Protein AF-G0XYI0-F1 (afdb_monomer_lite)

pLDDT: mean 83.24, std 19.59, range [28.86, 97.81]

Organism: Mus musculus (NCBI:txid10090)

Secondary structure (DSSP, 8-state):
--TTTT-------EEEEETTEEEEEESEEEEEHHHHHHHHHHHTTTS-HHHHHHHHHHHHHHT---EEEEEEE--TTTT---SS------------PPPEEEEEEEEEEEEESS---BTTBTT-SSTT--SSSS--EEEEEES--HHHHHHHHHHHH-TTS-------

InterPro domains:
  IPR016064 NAD kinase/diacylglycerol kinase-like domain superfamily [SSF111331] (2-164)
  IPR045363 Ceramide kinase, C-terminal domain [PF19280] (27-162)
  IPR050187 Lipid Phosphate Formation and Regulation [PTHR12358] (2-158)

Structure (mmCIF, N/CA/C/O backbone):
data_AF-G0XYI0-F1
#
_entry.id   AF-G0XYI0-F1
#
loop_
_atom_site.group_PDB
_atom_site.id
_atom_site.type_symbol
_atom_site.label_atom_id
_atom_site.label_alt_id
_atom_site.label_comp_id
_atom_site.label_asym_id
_atom_site.label_entity_id
_atom_site.label_seq_id
_atom_site.pdbx_PDB_ins_code
_atom_site.Cartn_x
_atom_site.Cartn_y
_atom_site.Cartn_z
_atom_site.occupancy
_atom_site.B_iso_or_equiv
_atom_site.auth_seq_id
_atom_site.auth_comp_id
_atom_site.auth_asym_id
_atom_site.auth_atom_id
_atom_site.pdbx_PDB_model_num
ATOM 1 N N . MET A 1 1 ? 20.346 16.034 -6.378 1.00 54.41 1 MET A N 1
ATOM 2 C CA . MET A 1 1 ? 20.001 16.743 -7.628 1.00 54.41 1 MET A CA 1
ATOM 3 C C . MET A 1 1 ? 20.355 15.833 -8.808 1.00 54.41 1 MET A C 1
ATOM 5 O O . MET A 1 1 ? 21.510 15.801 -9.184 1.00 54.41 1 MET A O 1
ATOM 9 N N . HIS A 1 2 ? 19.424 15.012 -9.316 1.00 76.12 2 HIS A N 1
ATOM 10 C CA . HIS A 1 2 ? 19.711 14.030 -10.391 1.00 76.12 2 HIS A CA 1
ATOM 11 C C . HIS A 1 2 ? 19.276 14.492 -11.789 1.00 76.12 2 HIS A C 1
ATOM 13 O O . HIS A 1 2 ? 19.870 14.067 -12.772 1.00 76.12 2 HIS A O 1
ATOM 19 N N . ILE A 1 3 ? 18.280 15.383 -11.866 1.00 81.56 3 ILE A N 1
ATOM 20 C CA . ILE A 1 3 ? 17.689 15.850 -13.131 1.00 81.56 3 ILE A CA 1
ATOM 21 C C . ILE A 1 3 ? 18.680 16.723 -13.910 1.00 81.56 3 ILE A C 1
ATOM 23 O O . ILE A 1 3 ? 18.958 16.441 -15.066 1.00 81.56 3 ILE A O 1
ATOM 27 N N . ILE A 1 4 ? 19.276 17.727 -13.258 1.00 86.44 4 ILE A N 1
ATOM 28 C CA . ILE A 1 4 ? 20.263 18.628 -13.888 1.00 86.44 4 ILE A CA 1
ATOM 29 C C . ILE A 1 4 ? 21.530 17.870 -14.320 1.00 86.44 4 ILE A C 1
ATOM 31 O O . ILE A 1 4 ? 22.171 18.246 -15.290 1.00 86.44 4 ILE A O 1
ATOM 35 N N . LEU A 1 5 ? 21.864 16.772 -13.635 1.00 89.19 5 LEU A N 1
ATOM 36 C CA . LEU A 1 5 ? 23.007 15.926 -13.985 1.00 89.19 5 LEU A CA 1
ATOM 37 C C . LEU A 1 5 ? 22.706 14.944 -15.133 1.00 89.19 5 LEU A C 1
ATOM 39 O O . LEU A 1 5 ? 23.583 14.174 -15.506 1.00 89.19 5 LEU A O 1
ATOM 43 N N . GLY A 1 6 ? 21.474 14.909 -15.660 1.00 90.12 6 GLY A N 1
ATOM 44 C CA . GLY A 1 6 ? 21.093 13.994 -16.741 1.00 90.12 6 GLY A CA 1
ATOM 45 C C . GLY A 1 6 ? 21.144 12.513 -16.354 1.00 90.12 6 GLY A C 1
ATOM 46 O O . GLY A 1 6 ? 21.264 11.649 -17.219 1.00 90.12 6 GLY A O 1
ATOM 47 N N . HIS A 1 7 ? 21.081 12.187 -15.059 1.00 92.25 7 HIS A N 1
ATOM 48 C CA . HIS A 1 7 ? 21.170 10.799 -14.613 1.00 92.25 7 HIS A CA 1
ATOM 49 C C . HIS A 1 7 ? 19.899 10.029 -14.980 1.00 92.25 7 HIS A C 1
ATOM 51 O O . HIS A 1 7 ? 18.814 10.330 -14.479 1.00 92.25 7 HIS A O 1
ATOM 57 N N . ILE A 1 8 ? 20.059 8.974 -15.775 1.00 90.12 8 ILE A N 1
ATOM 58 C CA . ILE A 1 8 ? 18.989 8.037 -16.122 1.00 90.12 8 ILE A CA 1
ATOM 59 C C . ILE A 1 8 ? 19.124 6.792 -15.243 1.00 90.12 8 ILE A C 1
ATOM 61 O O . ILE A 1 8 ? 20.212 6.235 -15.091 1.00 90.12 8 ILE A O 1
ATOM 65 N N . ARG A 1 9 ? 18.015 6.349 -14.646 1.00 88.75 9 ARG A N 1
ATOM 66 C CA . ARG A 1 9 ? 17.938 5.088 -13.898 1.00 88.75 9 ARG A CA 1
ATOM 67 C C . ARG A 1 9 ? 16.730 4.292 -14.364 1.00 88.75 9 ARG A C 1
ATOM 69 O O . ARG A 1 9 ? 15.636 4.842 -14.441 1.00 88.75 9 ARG A O 1
ATOM 76 N N . SER A 1 10 ? 16.940 3.005 -14.628 1.00 90.88 10 SER A N 1
ATOM 77 C CA . SER A 1 10 ? 15.839 2.067 -14.846 1.00 90.88 10 SER A CA 1
ATOM 78 C C . SER A 1 10 ? 15.049 1.879 -13.551 1.00 90.88 10 SER A C 1
ATOM 80 O O . SER A 1 10 ? 15.650 1.806 -12.471 1.00 90.88 10 SER A O 1
ATOM 82 N N . VAL A 1 11 ? 13.722 1.819 -13.671 1.00 92.06 11 VAL A N 1
ATOM 83 C CA . VAL A 1 11 ? 12.801 1.551 -12.565 1.00 92.06 11 VAL A CA 1
ATOM 84 C C . VAL A 1 11 ? 11.694 0.583 -12.992 1.00 92.06 11 VAL A C 1
ATOM 86 O O . VAL A 1 11 ? 11.185 0.668 -14.107 1.00 92.06 11 VAL A O 1
ATOM 89 N N . ASP A 1 12 ? 11.306 -0.307 -12.088 1.00 93.50 12 ASP A N 1
ATOM 90 C CA . ASP A 1 12 ? 10.204 -1.244 -12.233 1.00 93.50 12 ASP A CA 1
ATOM 91 C C . ASP A 1 12 ? 8.875 -0.516 -12.005 1.00 93.50 12 ASP A C 1
ATOM 93 O O . ASP A 1 12 ? 8.754 0.363 -11.146 1.00 93.50 12 ASP A O 1
ATOM 97 N N . VAL A 1 13 ? 7.853 -0.911 -12.762 1.00 94.19 13 VAL A N 1
ATOM 98 C CA . VAL A 1 13 ? 6.493 -0.373 -12.666 1.00 94.19 13 VAL A CA 1
ATOM 99 C C . VAL A 1 13 ? 5.514 -1.531 -12.511 1.00 94.19 13 VAL A C 1
ATOM 101 O O . VAL A 1 13 ? 5.580 -2.526 -13.230 1.00 94.19 13 VAL A O 1
ATOM 104 N N . CYS A 1 14 ? 4.578 -1.400 -11.577 1.00 92.88 14 CYS A N 1
ATOM 105 C CA . CYS A 1 14 ? 3.474 -2.330 -11.411 1.00 92.88 14 CYS A CA 1
ATOM 106 C C . CYS A 1 14 ? 2.352 -2.008 -12.396 1.00 92.88 14 CYS A C 1
ATOM 108 O O . CYS A 1 14 ? 1.983 -0.849 -12.597 1.00 92.88 14 CYS A O 1
ATOM 110 N N . THR A 1 15 ? 1.744 -3.064 -12.927 1.00 95.62 15 THR A N 1
ATOM 111 C CA . THR A 1 15 ? 0.467 -2.982 -13.632 1.00 95.62 15 THR A CA 1
ATOM 112 C C . THR A 1 15 ? -0.646 -3.363 -12.666 1.00 95.62 15 THR A C 1
ATOM 114 O O . THR A 1 15 ? -0.618 -4.450 -12.089 1.00 95.62 15 THR A O 1
ATOM 117 N N . PHE A 1 16 ? -1.634 -2.490 -12.492 1.00 95.12 16 PHE A N 1
ATOM 118 C CA . PHE A 1 16 ? -2.814 -2.772 -11.681 1.00 95.12 16 PHE A CA 1
ATOM 119 C C . PHE A 1 16 ? -3.994 -3.065 -12.594 1.00 95.12 16 PHE A C 1
ATOM 121 O O . PHE A 1 16 ? -4.349 -2.255 -13.449 1.00 95.12 16 PHE A O 1
ATOM 128 N N . SER A 1 17 ? -4.610 -4.228 -12.410 1.00 96.00 17 SER A N 1
ATOM 129 C CA . SER A 1 17 ? -5.763 -4.664 -13.191 1.00 96.00 17 SER A CA 1
ATOM 130 C C . SER A 1 17 ? -6.834 -5.265 -12.287 1.00 96.00 17 SER A C 1
ATOM 132 O O . SER A 1 17 ? -6.547 -5.740 -11.188 1.00 96.00 17 SER A O 1
ATOM 134 N N . SER A 1 18 ? -8.081 -5.218 -12.746 1.00 95.88 18 SER A N 1
ATOM 135 C CA . SER A 1 18 ? -9.220 -5.846 -12.081 1.00 95.88 18 SER A CA 1
ATOM 136 C C . SER A 1 18 ? -10.063 -6.579 -13.114 1.00 95.88 18 SER A C 1
ATOM 138 O O . SER A 1 18 ? -10.414 -6.002 -14.143 1.00 95.88 18 SER A O 1
ATOM 140 N N . ALA A 1 19 ? -10.354 -7.858 -12.860 1.00 95.00 19 ALA A N 1
ATOM 141 C CA . ALA A 1 19 ? -11.110 -8.731 -13.764 1.00 95.00 19 ALA A CA 1
ATOM 142 C C . ALA A 1 19 ? -10.622 -8.665 -15.232 1.00 95.00 19 ALA A C 1
ATOM 144 O O . ALA A 1 19 ? -11.415 -8.539 -16.162 1.00 95.00 19 ALA A O 1
ATOM 145 N N . GLY A 1 20 ? -9.299 -8.677 -15.431 1.00 93.62 20 GLY A N 1
ATOM 146 C CA . GLY A 1 20 ? -8.666 -8.613 -16.754 1.00 93.62 20 GLY A CA 1
ATOM 147 C C . GLY A 1 20 ? -8.618 -7.222 -17.398 1.00 93.62 20 GLY A C 1
ATOM 148 O O . GLY A 1 20 ? -7.997 -7.066 -18.444 1.00 93.62 20 GLY A O 1
ATOM 149 N N . LYS A 1 21 ? -9.216 -6.192 -16.786 1.00 97.12 21 LYS A N 1
ATOM 150 C CA . LYS A 1 21 ? -9.165 -4.809 -17.281 1.00 97.12 21 LYS A CA 1
ATOM 151 C C . LYS A 1 21 ? -8.035 -4.039 -16.611 1.00 97.12 21 LYS A C 1
ATOM 153 O O . LYS A 1 21 ? -7.953 -3.993 -15.382 1.00 97.12 21 LYS A O 1
ATOM 158 N N . LEU A 1 22 ? -7.176 -3.421 -17.419 1.00 96.94 22 LEU A N 1
ATOM 159 C CA . LEU A 1 22 ? -6.135 -2.512 -16.946 1.00 96.94 22 LEU A CA 1
ATOM 160 C C . LEU A 1 22 ? -6.772 -1.297 -16.259 1.00 96.94 22 LEU A C 1
ATOM 162 O O . LEU A 1 22 ? -7.656 -0.661 -16.826 1.00 96.94 22 LEU A O 1
ATOM 166 N N . LEU A 1 23 ? -6.307 -0.976 -15.052 1.00 95.88 23 LEU A N 1
ATOM 167 C CA . LEU A 1 23 ? -6.721 0.214 -14.312 1.00 95.88 23 LEU A CA 1
ATOM 168 C C . LEU A 1 23 ? -5.678 1.321 -14.445 1.00 95.88 23 LEU A C 1
ATOM 170 O O . LEU A 1 23 ? -5.997 2.431 -14.860 1.00 95.88 23 LEU A O 1
ATOM 174 N N . CYS A 1 24 ? -4.431 1.023 -14.080 1.00 96.12 24 CYS A N 1
ATOM 175 C CA . CYS A 1 24 ? -3.338 1.985 -14.131 1.00 96.12 24 CYS A CA 1
ATOM 176 C C . CYS A 1 24 ? -1.968 1.308 -14.024 1.00 96.12 24 CYS A C 1
ATOM 178 O O . CYS A 1 24 ? -1.844 0.127 -13.688 1.00 96.12 24 CYS A O 1
ATOM 180 N N . PHE A 1 25 ? -0.937 2.111 -14.267 1.00 96.25 25 PHE A N 1
ATOM 181 C CA . PHE A 1 25 ? 0.446 1.800 -13.939 1.00 96.25 25 PHE A CA 1
ATOM 182 C C . PHE A 1 25 ? 0.867 2.604 -12.709 1.00 96.25 25 PHE A C 1
ATOM 184 O O . PHE A 1 25 ? 0.445 3.747 -12.531 1.00 96.25 25 PHE A O 1
ATOM 191 N N . GLY A 1 26 ? 1.714 2.033 -11.859 1.00 94.62 26 GLY A N 1
ATOM 192 C CA . GLY A 1 26 ? 2.251 2.752 -10.709 1.00 94.62 26 GLY A CA 1
ATOM 193 C C . GLY A 1 26 ? 3.314 1.960 -9.968 1.00 94.62 26 GLY A C 1
ATOM 194 O O . GLY A 1 26 ? 3.606 0.824 -10.303 1.00 94.62 26 GLY A O 1
ATOM 195 N N . PHE A 1 27 ? 3.902 2.554 -8.938 1.00 94.50 27 PHE A N 1
ATOM 196 C CA . PHE A 1 27 ? 5.004 1.926 -8.199 1.00 94.50 27 PHE A CA 1
ATOM 197 C C . PHE A 1 27 ? 4.549 1.165 -6.959 1.00 94.50 27 PHE A C 1
ATOM 199 O O . PHE A 1 27 ? 5.296 0.359 -6.407 1.00 94.50 27 PHE A O 1
ATOM 206 N N . SER A 1 28 ? 3.344 1.448 -6.476 1.00 93.81 28 SER A N 1
ATOM 207 C CA . SER A 1 28 ? 2.827 0.838 -5.2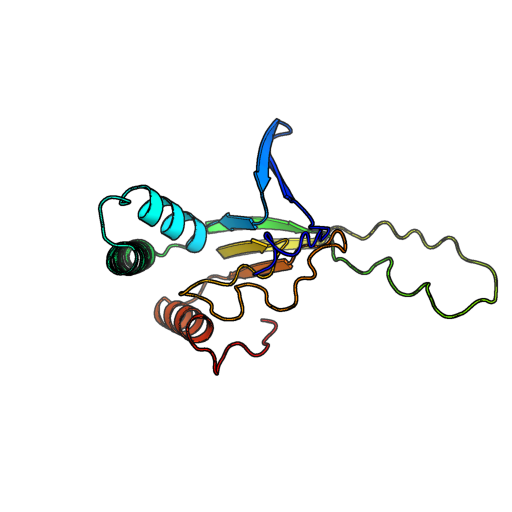66 1.00 93.81 28 SER A CA 1
ATOM 208 C C . SER A 1 28 ? 1.311 0.849 -5.205 1.00 93.81 28 SER A C 1
ATOM 210 O O . SER A 1 28 ? 0.649 1.693 -5.805 1.00 93.81 28 SER A O 1
ATOM 212 N N . ALA A 1 29 ? 0.772 -0.095 -4.443 1.00 94.75 29 ALA A N 1
ATOM 213 C CA . ALA A 1 29 ? -0.632 -0.143 -4.079 1.00 94.75 29 ALA A CA 1
ATOM 214 C C . ALA A 1 29 ? -0.781 -0.534 -2.615 1.00 94.75 29 ALA A C 1
ATOM 216 O O . ALA A 1 29 ? 0.030 -1.273 -2.051 1.00 94.75 29 ALA A O 1
ATOM 217 N N . MET A 1 30 ? -1.846 -0.037 -1.995 1.00 95.25 30 MET A N 1
ATOM 218 C CA . MET A 1 30 ? -2.198 -0.386 -0.629 1.00 95.25 30 MET A CA 1
ATOM 219 C C . MET A 1 30 ? -3.683 -0.690 -0.526 1.00 95.25 30 MET A C 1
ATOM 221 O O . MET A 1 30 ? -4.518 0.047 -1.043 1.00 95.25 30 MET A O 1
ATOM 225 N N . PHE A 1 31 ? -3.996 -1.745 0.211 1.00 95.50 31 PHE A N 1
ATOM 226 C CA . PHE A 1 31 ? -5.347 -2.166 0.538 1.00 95.50 31 PHE A CA 1
ATOM 227 C C . PHE A 1 31 ? -5.519 -2.212 2.063 1.00 95.50 31 PHE A C 1
ATOM 229 O O . PHE A 1 31 ? -4.575 -2.494 2.800 1.00 95.50 31 PHE A O 1
ATOM 236 N N . GLY A 1 32 ? -6.719 -1.900 2.554 1.00 96.38 32 GLY A N 1
ATOM 237 C CA . GLY A 1 32 ? -6.993 -1.769 3.987 1.00 96.38 32 GLY A CA 1
ATOM 238 C C . GLY A 1 32 ? -6.597 -0.398 4.545 1.00 96.38 32 GLY A C 1
ATOM 239 O O . GLY A 1 32 ? -6.867 0.639 3.934 1.00 96.38 32 GLY A O 1
ATOM 240 N N . PHE A 1 33 ? -5.993 -0.370 5.735 1.00 97.00 33 PHE A N 1
ATOM 241 C CA . PHE A 1 33 ? -5.692 0.860 6.475 1.00 97.00 33 PHE A CA 1
ATOM 242 C C . PHE A 1 33 ? -4.898 1.897 5.663 1.00 97.00 33 PHE A C 1
ATOM 244 O O . PHE A 1 33 ? -5.282 3.068 5.644 1.00 97.00 33 PHE A O 1
ATOM 251 N N . GLY A 1 34 ? -3.825 1.490 4.979 1.00 94.88 34 GLY A N 1
ATOM 252 C CA . GLY A 1 34 ? -2.973 2.387 4.195 1.00 94.88 34 GLY A CA 1
ATOM 253 C C . GLY A 1 34 ? -3.720 3.021 3.023 1.00 94.88 34 GLY A C 1
ATOM 254 O O . GLY A 1 34 ? -3.676 4.238 2.855 1.00 94.88 34 GLY A O 1
ATOM 255 N N . GLY A 1 35 ? -4.491 2.221 2.278 1.00 95.62 35 GLY A N 1
ATOM 256 C CA . GLY A 1 35 ? -5.334 2.707 1.181 1.00 95.62 35 GLY A CA 1
ATOM 257 C C . GLY A 1 35 ? -6.411 3.685 1.661 1.00 95.62 35 GLY A C 1
ATOM 258 O O . GLY A 1 35 ? -6.549 4.775 1.111 1.00 95.62 35 GLY A O 1
ATOM 259 N N . ARG A 1 36 ? -7.112 3.361 2.759 1.00 97.12 36 ARG A N 1
ATOM 260 C CA . ARG A 1 36 ? -8.103 4.267 3.374 1.00 97.12 36 ARG A CA 1
ATOM 261 C C . ARG A 1 36 ? -7.478 5.572 3.861 1.00 97.12 36 ARG A C 1
ATOM 263 O O . ARG A 1 36 ? -8.071 6.634 3.692 1.00 97.12 36 ARG A O 1
ATOM 270 N N . THR A 1 37 ? -6.287 5.499 4.450 1.00 96.56 37 THR A N 1
ATOM 271 C CA . THR A 1 37 ? -5.541 6.679 4.905 1.00 96.56 37 THR A CA 1
ATOM 272 C C . THR A 1 37 ? -5.172 7.572 3.723 1.00 96.56 37 THR A C 1
ATOM 274 O O . THR A 1 37 ? -5.401 8.778 3.785 1.00 96.56 37 THR A O 1
ATOM 277 N N . LEU A 1 38 ? -4.668 7.000 2.623 1.00 95.19 38 LEU A N 1
ATOM 278 C CA . LEU A 1 38 ? -4.362 7.765 1.412 1.00 95.19 38 LEU A CA 1
ATOM 279 C C . LEU A 1 38 ? -5.610 8.405 0.800 1.00 95.19 38 LEU A C 1
ATOM 281 O O . LEU A 1 38 ? -5.591 9.603 0.537 1.00 95.19 38 LEU A O 1
ATOM 285 N N . ALA A 1 39 ? -6.702 7.653 0.652 1.00 96.56 39 ALA A N 1
ATOM 286 C CA . ALA A 1 39 ? -7.953 8.174 0.102 1.00 96.56 39 ALA A CA 1
ATOM 287 C C . ALA A 1 39 ? -8.525 9.323 0.954 1.00 96.56 39 ALA A C 1
ATOM 289 O O . ALA A 1 39 ? -9.020 10.318 0.427 1.00 96.56 39 ALA A O 1
ATOM 290 N N . LEU A 1 40 ? -8.419 9.232 2.286 1.00 97.25 40 LEU A N 1
ATOM 291 C CA . LEU A 1 40 ? -8.776 10.334 3.182 1.00 97.25 40 LEU A CA 1
ATOM 292 C C . LEU A 1 40 ? -7.841 11.534 2.998 1.00 97.25 40 LEU A C 1
ATOM 294 O O . LEU A 1 40 ? -8.316 12.659 2.873 1.00 97.25 40 LEU A O 1
ATOM 298 N N . ALA A 1 41 ? -6.527 11.326 2.945 1.00 95.94 41 ALA A N 1
ATOM 299 C CA . ALA A 1 41 ? -5.583 12.416 2.712 1.00 95.94 41 ALA A CA 1
ATOM 300 C C . ALA A 1 41 ? -5.794 13.081 1.339 1.00 95.94 41 ALA A C 1
ATOM 302 O O . ALA A 1 41 ? -5.575 14.282 1.193 1.00 95.94 41 ALA A O 1
ATOM 303 N N . GLU A 1 42 ? -6.230 12.335 0.329 1.00 96.00 42 GLU A N 1
ATOM 304 C CA . GLU A 1 42 ? -6.594 12.875 -0.978 1.00 96.00 42 GLU A CA 1
ATOM 305 C C . GLU A 1 42 ? -7.914 13.644 -0.935 1.00 96.00 42 GLU A C 1
ATOM 307 O O . GLU A 1 42 ? -7.989 14.744 -1.465 1.00 96.00 42 GLU A O 1
ATOM 312 N N . LYS A 1 43 ? -8.932 13.157 -0.223 1.00 97.25 43 LYS A N 1
ATOM 313 C CA . LYS A 1 43 ? -10.206 13.877 -0.082 1.00 97.25 43 LYS A CA 1
ATOM 314 C C . LYS A 1 43 ? -10.062 15.239 0.614 1.00 97.25 43 LYS A C 1
ATOM 316 O O . LYS A 1 43 ? -10.833 16.154 0.342 1.00 97.25 43 LYS A O 1
ATOM 321 N N . TYR A 1 44 ? -9.090 15.389 1.512 1.00 96.44 44 TYR A N 1
ATOM 322 C CA . TYR A 1 44 ? -8.903 16.594 2.328 1.00 96.44 44 TYR A CA 1
ATOM 323 C C . TYR A 1 44 ? -7.648 17.398 1.928 1.00 96.44 44 TYR A C 1
ATOM 325 O O . TYR A 1 44 ? -6.928 17.884 2.799 1.00 96.44 44 TYR A O 1
ATOM 333 N N . ARG A 1 45 ? -7.358 17.564 0.620 1.00 95.81 45 ARG A N 1
ATOM 334 C CA . ARG A 1 45 ? -6.165 18.322 0.146 1.00 95.81 45 ARG A CA 1
ATOM 335 C C . ARG A 1 45 ? -6.124 19.793 0.569 1.00 95.81 45 ARG A C 1
ATOM 337 O O . ARG A 1 45 ? -5.049 20.373 0.512 1.00 95.81 45 ARG A O 1
ATOM 344 N N . TRP A 1 46 ? -7.251 20.375 0.980 1.00 95.69 46 TRP A N 1
ATOM 345 C CA . TRP A 1 46 ? -7.325 21.759 1.459 1.00 95.69 46 TRP A CA 1
ATOM 346 C C . TRP A 1 46 ? -6.577 21.980 2.786 1.00 95.69 46 TRP A C 1
ATOM 348 O O . TRP A 1 46 ? -6.201 23.104 3.097 1.00 95.69 46 TRP A O 1
ATOM 358 N N . MET A 1 47 ? -6.340 20.919 3.565 1.00 96.00 47 MET A N 1
ATOM 359 C CA . MET A 1 47 ? -5.535 20.984 4.786 1.00 96.00 47 MET A CA 1
ATOM 360 C C . MET A 1 47 ? -4.037 21.028 4.462 1.00 96.00 47 MET A C 1
ATOM 362 O O . MET A 1 47 ? -3.576 20.407 3.498 1.00 96.00 47 MET A O 1
ATOM 366 N N . SER A 1 48 ? -3.249 21.663 5.336 1.00 95.38 48 SER A N 1
ATOM 367 C CA . SER A 1 48 ? -1.786 21.629 5.229 1.00 95.38 48 SER A CA 1
ATOM 368 C C . SER A 1 48 ? -1.255 20.182 5.240 1.00 95.38 48 SER A C 1
ATOM 370 O O . SER A 1 48 ? -1.860 19.301 5.862 1.00 95.38 48 SER A O 1
ATOM 372 N N . PRO A 1 49 ? -0.121 19.879 4.574 1.00 91.19 49 PRO A N 1
ATOM 373 C CA . PRO A 1 49 ? 0.356 18.505 4.441 1.00 91.19 49 PRO A CA 1
ATOM 374 C C . PRO A 1 49 ? 0.532 17.742 5.761 1.00 91.19 49 PRO A C 1
ATOM 376 O O . PRO A 1 49 ? 0.270 16.543 5.776 1.00 91.19 49 PRO A O 1
ATOM 379 N N . SER A 1 50 ? 0.966 18.392 6.846 1.00 89.81 50 SER A N 1
ATOM 380 C CA . SER A 1 50 ? 1.094 17.770 8.173 1.00 89.81 50 SER A CA 1
ATOM 381 C C . SER A 1 50 ? -0.268 17.457 8.785 1.00 89.81 50 SER A C 1
ATOM 383 O O . SER A 1 50 ? -0.569 16.287 9.012 1.00 89.81 50 SER A O 1
ATOM 385 N N . GLN A 1 51 ? -1.124 18.471 8.934 1.00 93.69 51 GLN A N 1
ATOM 386 C CA . GLN A 1 51 ? -2.465 18.325 9.510 1.00 93.69 51 GLN A CA 1
ATOM 387 C C . GLN A 1 51 ? -3.300 17.289 8.754 1.00 93.69 51 GLN A C 1
ATOM 389 O O . GLN A 1 51 ? -3.968 16.455 9.357 1.00 93.69 51 GLN A O 1
ATOM 394 N N . ARG A 1 52 ? -3.214 17.297 7.420 1.00 95.81 52 ARG A N 1
ATOM 395 C CA . ARG A 1 52 ? -3.908 16.352 6.541 1.00 95.81 52 ARG A CA 1
ATOM 396 C C . ARG A 1 52 ? -3.517 14.904 6.810 1.00 95.81 52 ARG A C 1
ATOM 398 O O . ARG A 1 52 ? -4.381 14.029 6.806 1.00 95.81 52 ARG A O 1
ATOM 405 N N . ARG A 1 53 ? -2.223 14.642 7.024 1.00 91.75 53 ARG A N 1
ATOM 406 C CA . ARG A 1 53 ? -1.721 13.296 7.339 1.00 91.75 53 ARG A CA 1
ATOM 407 C C . ARG A 1 53 ? -2.208 12.846 8.706 1.00 91.75 53 ARG A C 1
ATOM 409 O O . ARG A 1 53 ? -2.756 11.751 8.803 1.00 91.75 53 ARG A O 1
ATOM 416 N N . ASP A 1 54 ? -2.056 13.690 9.721 1.00 93.75 54 ASP A N 1
ATOM 417 C CA . ASP A 1 54 ? -2.453 13.358 11.090 1.00 93.75 54 ASP A CA 1
ATOM 418 C C . ASP A 1 54 ? -3.959 13.091 11.162 1.00 93.75 54 ASP A C 1
ATOM 420 O O . ASP A 1 54 ? -4.391 12.051 11.662 1.00 93.75 54 ASP A O 1
ATOM 424 N N . PHE A 1 55 ? -4.760 13.961 10.541 1.00 96.44 55 PHE A N 1
ATOM 425 C CA . PHE A 1 55 ? -6.201 13.782 10.404 1.00 96.44 55 PHE A CA 1
ATOM 426 C C . PHE A 1 55 ? -6.560 12.464 9.707 1.00 96.44 55 PHE A C 1
ATOM 428 O O . PHE A 1 55 ? -7.390 11.704 10.212 1.00 96.44 55 PHE A O 1
ATOM 435 N N . ALA A 1 56 ? -5.940 12.168 8.561 1.00 96.81 56 ALA A N 1
ATOM 436 C CA . ALA A 1 56 ? -6.227 10.954 7.804 1.00 96.81 56 ALA A CA 1
ATOM 437 C C . ALA A 1 56 ? -5.884 9.685 8.600 1.00 96.81 56 ALA A C 1
ATOM 439 O O . ALA A 1 56 ? -6.687 8.752 8.625 1.00 96.81 56 ALA A O 1
ATOM 440 N N . ILE A 1 57 ? -4.741 9.668 9.293 1.00 95.31 57 ILE A N 1
ATOM 441 C CA . ILE A 1 57 ? -4.299 8.545 10.129 1.00 95.31 57 ILE A CA 1
ATOM 442 C C . ILE A 1 57 ? -5.252 8.341 11.302 1.00 95.31 57 ILE A C 1
ATOM 444 O O . ILE A 1 57 ? -5.731 7.228 11.508 1.00 95.31 57 ILE A O 1
ATOM 448 N N . ILE A 1 58 ? -5.569 9.401 12.051 1.00 96.25 58 ILE A N 1
ATOM 449 C CA . ILE A 1 58 ? -6.471 9.325 13.207 1.00 96.25 58 ILE A CA 1
ATOM 450 C C . ILE A 1 58 ? -7.852 8.835 12.764 1.00 96.25 58 ILE A C 1
ATOM 452 O O . ILE A 1 58 ? -8.418 7.926 13.373 1.00 96.25 58 ILE A O 1
ATOM 456 N N . LYS A 1 59 ? -8.382 9.379 11.663 1.00 97.50 59 LYS A N 1
ATOM 457 C CA . LYS A 1 59 ? -9.700 9.008 11.137 1.00 97.50 59 LYS A CA 1
ATOM 458 C C . LYS A 1 59 ? -9.733 7.575 10.599 1.00 97.50 59 LYS A C 1
ATOM 460 O O . LYS A 1 59 ? -10.715 6.867 10.827 1.00 97.50 59 LYS A O 1
ATOM 465 N N . ALA A 1 60 ? -8.670 7.121 9.937 1.00 97.19 60 ALA A N 1
ATOM 466 C CA . ALA A 1 60 ? -8.535 5.732 9.504 1.00 97.19 60 ALA A CA 1
ATOM 467 C C . ALA A 1 60 ? -8.376 4.770 10.694 1.00 97.19 60 ALA A C 1
ATOM 469 O O . ALA A 1 60 ? -8.954 3.685 10.675 1.00 97.19 60 ALA A O 1
ATOM 470 N N . LEU A 1 61 ? -7.651 5.172 11.747 1.00 96.81 61 LEU A N 1
ATOM 471 C CA . LEU A 1 61 ? -7.479 4.390 12.976 1.00 96.81 61 LEU A CA 1
ATOM 472 C C . LEU A 1 61 ? -8.789 4.276 13.752 1.00 96.81 61 LEU A C 1
ATOM 474 O O . LEU A 1 61 ? -9.106 3.205 14.259 1.00 96.81 61 LEU A O 1
ATOM 478 N N . ALA A 1 62 ? -9.576 5.353 13.834 1.00 96.94 62 ALA A N 1
ATOM 479 C CA . ALA A 1 62 ? -10.895 5.339 14.462 1.00 96.94 62 ALA A CA 1
ATOM 480 C C . ALA A 1 62 ? -11.785 4.238 13.866 1.00 96.94 62 ALA A C 1
ATOM 482 O O . ALA A 1 62 ? -12.408 3.495 14.620 1.00 96.94 62 ALA A O 1
ATOM 483 N N . LYS A 1 63 ? -11.736 4.067 12.539 1.00 95.56 63 LYS A N 1
ATOM 484 C CA . LYS A 1 63 ? -12.478 3.053 11.776 1.00 95.56 63 LYS A CA 1
ATOM 485 C C . LYS A 1 63 ? -11.638 1.818 11.418 1.00 95.56 63 LYS A C 1
ATOM 487 O O . LYS A 1 63 ? -11.882 1.194 10.386 1.00 95.56 63 LYS A O 1
ATOM 492 N N . LEU A 1 64 ? -10.622 1.484 12.220 1.00 96.56 64 LEU A N 1
ATOM 493 C CA . LEU A 1 64 ? -9.774 0.325 11.951 1.00 96.56 64 LEU A CA 1
ATOM 494 C C . LEU A 1 64 ? -10.615 -0.955 11.992 1.00 96.56 64 LEU A C 1
ATOM 496 O O . LEU A 1 64 ? -11.157 -1.315 13.034 1.00 96.56 64 LEU A O 1
ATOM 500 N N . LYS A 1 65 ? -10.688 -1.637 10.852 1.00 95.44 65 LYS A N 1
ATOM 501 C CA . LYS A 1 65 ? -11.360 -2.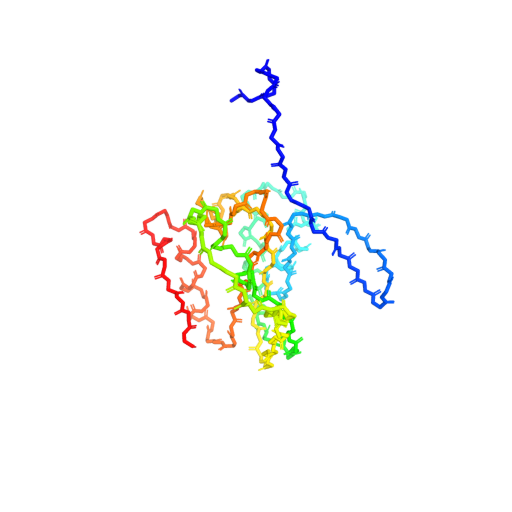921 10.687 1.00 95.44 65 LYS A CA 1
ATOM 502 C C . LYS A 1 65 ? -10.509 -3.809 9.772 1.00 95.44 65 LYS A C 1
ATOM 504 O O . LYS A 1 65 ? -9.983 -3.281 8.780 1.00 95.44 65 LYS A O 1
ATOM 509 N N . PRO A 1 66 ? -10.340 -5.099 10.105 1.00 96.81 66 PRO A N 1
ATOM 510 C CA . PRO A 1 66 ? -9.724 -6.051 9.199 1.00 96.81 66 PRO A CA 1
ATOM 511 C C . PRO A 1 66 ? -10.672 -6.404 8.054 1.00 96.81 66 PRO A C 1
ATOM 513 O O . PRO A 1 66 ? -11.889 -6.449 8.232 1.00 96.81 66 PRO A O 1
ATOM 516 N N . GLU A 1 67 ? -10.091 -6.687 6.900 1.00 96.75 67 GLU A N 1
ATOM 517 C CA . GLU A 1 67 ? -10.790 -7.228 5.738 1.00 96.75 67 GLU A CA 1
ATOM 518 C C . GLU A 1 67 ? -10.416 -8.702 5.585 1.00 96.75 67 GLU A C 1
ATOM 520 O O . GLU A 1 67 ? -9.252 -9.063 5.780 1.00 96.75 67 GLU A O 1
ATOM 525 N N . ASP A 1 68 ? -11.389 -9.548 5.255 1.00 97.25 68 ASP A N 1
ATOM 526 C CA . ASP A 1 68 ? -11.131 -10.949 4.922 1.00 97.25 68 ASP A CA 1
ATOM 527 C C . ASP A 1 68 ? -10.732 -11.055 3.449 1.00 97.25 68 ASP A C 1
ATOM 529 O O . ASP A 1 68 ? -11.459 -10.597 2.563 1.00 97.25 68 ASP A O 1
ATOM 533 N N . CYS A 1 69 ? -9.535 -11.574 3.182 1.00 94.62 69 CYS A N 1
ATOM 534 C CA . CYS A 1 69 ? -8.968 -11.612 1.839 1.00 94.62 69 CYS A CA 1
ATOM 535 C C . CYS A 1 69 ? -8.189 -12.904 1.593 1.00 94.62 69 CYS A C 1
ATOM 537 O O . CYS A 1 69 ? -7.561 -13.468 2.490 1.00 94.62 69 CYS A O 1
ATOM 539 N N . LYS A 1 70 ? -8.150 -13.313 0.324 1.00 97.25 70 LYS A N 1
ATOM 540 C CA . LYS A 1 70 ? -7.223 -14.318 -0.199 1.00 97.25 70 LYS A CA 1
ATOM 541 C C . LYS A 1 70 ? -6.173 -13.607 -1.047 1.00 97.25 70 LYS A C 1
ATOM 543 O O . LYS A 1 70 ? -6.521 -12.853 -1.951 1.00 97.25 70 LYS A O 1
ATOM 548 N N . ILE A 1 71 ? -4.901 -13.830 -0.741 1.00 96.25 71 ILE A N 1
ATOM 549 C CA . ILE A 1 71 ? -3.766 -13.216 -1.431 1.00 96.25 71 ILE A CA 1
ATOM 550 C C . ILE A 1 71 ? -2.944 -14.340 -2.042 1.00 96.25 71 ILE A C 1
ATOM 552 O O . ILE A 1 71 ? -2.416 -15.178 -1.312 1.00 96.25 71 ILE A O 1
ATOM 556 N N . SER A 1 72 ? -2.814 -14.328 -3.364 1.00 95.81 72 SER A N 1
ATOM 557 C CA . SER A 1 72 ? -1.927 -15.231 -4.090 1.00 95.81 72 SER A CA 1
ATOM 558 C C . SER A 1 72 ? -0.734 -14.450 -4.631 1.00 95.81 72 SER A C 1
ATOM 560 O O . SER A 1 72 ? -0.902 -13.352 -5.161 1.00 95.81 72 SER A O 1
ATOM 562 N N . PHE A 1 73 ? 0.473 -14.984 -4.465 1.00 94.25 73 PHE A N 1
ATOM 563 C CA . PHE A 1 73 ? 1.708 -14.328 -4.886 1.00 94.25 73 PHE A CA 1
ATOM 564 C C . PHE A 1 73 ? 2.769 -15.337 -5.323 1.00 94.25 73 PHE A C 1
ATOM 566 O O . PHE A 1 73 ? 2.742 -16.508 -4.943 1.00 94.25 73 PHE A O 1
ATOM 573 N N . LEU A 1 74 ? 3.730 -14.845 -6.100 1.00 93.00 74 LEU A N 1
ATOM 574 C CA . LEU A 1 74 ? 4.891 -15.592 -6.561 1.00 93.00 74 LEU A CA 1
ATOM 575 C C . LEU A 1 74 ? 6.152 -15.035 -5.894 1.00 93.00 74 LEU A C 1
ATOM 577 O O . LEU A 1 74 ? 6.373 -13.824 -5.904 1.00 93.00 74 LEU A O 1
ATOM 581 N N . LEU A 1 75 ? 6.984 -15.900 -5.310 1.00 89.38 75 LEU A N 1
ATOM 582 C CA . LEU A 1 75 ? 8.249 -15.459 -4.722 1.00 89.38 75 LEU A CA 1
ATOM 583 C C . LEU A 1 75 ? 9.289 -15.172 -5.809 1.00 89.38 75 LEU A C 1
ATOM 585 O O . LEU A 1 75 ? 9.600 -16.029 -6.637 1.00 89.38 75 LEU A O 1
ATOM 589 N N . ALA A 1 76 ? 9.886 -13.981 -5.749 1.00 78.44 76 ALA A N 1
ATOM 590 C CA . ALA A 1 76 ? 11.073 -13.659 -6.528 1.00 78.44 76 ALA A CA 1
ATOM 591 C C . ALA A 1 76 ? 12.252 -14.492 -6.000 1.00 78.44 76 ALA A C 1
ATOM 593 O O . ALA A 1 76 ? 12.633 -14.347 -4.839 1.00 78.44 76 ALA A O 1
ATOM 594 N N . GLY A 1 77 ? 12.810 -15.388 -6.821 1.00 65.19 77 GLY A N 1
ATOM 595 C CA . GLY A 1 77 ? 13.939 -16.221 -6.388 1.00 65.19 77 GLY A CA 1
ATOM 596 C C . GLY A 1 77 ? 14.027 -17.643 -6.939 1.00 65.19 77 GLY A C 1
ATOM 597 O O . GLY A 1 77 ? 14.998 -18.318 -6.624 1.00 65.19 77 GLY A O 1
ATOM 598 N N . CYS A 1 78 ? 13.118 -18.101 -7.808 1.00 49.81 78 CYS A N 1
ATOM 599 C CA . CYS A 1 78 ? 13.347 -19.362 -8.539 1.00 49.81 78 CYS A CA 1
ATOM 600 C C . CYS A 1 78 ? 14.422 -19.227 -9.649 1.00 49.81 78 CYS A C 1
ATOM 602 O O . CYS A 1 78 ? 14.740 -20.185 -10.344 1.00 49.81 78 CYS A O 1
ATOM 604 N N . SER A 1 79 ? 15.015 -18.039 -9.822 1.00 51.28 79 SER A N 1
ATOM 605 C CA . SER A 1 79 ? 15.915 -17.757 -10.942 1.00 51.28 79 SER A CA 1
ATOM 606 C C . SER A 1 79 ? 16.893 -16.602 -10.692 1.00 51.28 79 SER A C 1
ATOM 608 O O . SER A 1 79 ? 17.015 -15.739 -11.548 1.00 51.28 79 SER A O 1
ATOM 610 N N . GLN A 1 80 ? 17.613 -16.546 -9.562 1.00 48.59 80 GLN A N 1
ATOM 611 C CA . GLN A 1 80 ? 18.816 -15.692 -9.450 1.00 48.59 80 GLN A CA 1
ATOM 612 C C . GLN A 1 80 ? 19.911 -16.348 -8.594 1.00 48.59 80 GLN A C 1
ATOM 614 O O . GLN A 1 80 ? 20.146 -15.967 -7.456 1.00 48.59 80 GLN A O 1
ATOM 619 N N . ASN A 1 81 ? 20.580 -17.348 -9.177 1.00 38.94 81 ASN A N 1
ATOM 620 C CA . ASN A 1 81 ? 21.962 -17.728 -8.849 1.00 38.94 81 ASN A CA 1
ATOM 621 C C . ASN A 1 81 ? 22.621 -18.448 -10.049 1.00 38.94 81 ASN A C 1
ATOM 623 O O . ASN A 1 81 ? 23.133 -19.557 -9.942 1.00 38.94 81 ASN A O 1
ATOM 627 N N . LYS A 1 82 ? 22.575 -17.834 -11.240 1.00 42.28 82 LYS A N 1
ATOM 628 C CA . LYS A 1 82 ? 23.316 -18.303 -12.430 1.00 42.28 82 LYS A CA 1
ATOM 629 C C . LYS A 1 82 ? 24.124 -17.183 -13.082 1.00 42.28 82 LYS A C 1
ATOM 631 O O . LYS A 1 82 ? 24.115 -17.021 -14.295 1.00 42.28 82 LYS A O 1
ATOM 636 N N . GLN A 1 83 ? 24.864 -16.434 -12.273 1.00 45.50 83 GLN A N 1
ATOM 637 C CA . GLN A 1 83 ? 25.956 -15.621 -12.801 1.00 45.50 83 GLN A CA 1
ATOM 638 C C . GLN A 1 83 ? 27.156 -15.646 -11.858 1.00 45.50 83 GLN A C 1
ATOM 640 O O . GLN A 1 83 ? 27.596 -14.612 -11.393 1.00 45.50 83 GLN A O 1
ATOM 645 N N . GLU A 1 84 ? 27.625 -16.860 -11.550 1.00 47.16 84 GLU A N 1
ATOM 646 C CA . GLU A 1 84 ? 29.031 -17.200 -11.274 1.00 47.16 84 GLU A CA 1
ATOM 647 C C . GLU A 1 84 ? 29.128 -18.705 -10.983 1.00 47.16 84 GLU A C 1
ATOM 649 O O . GLU A 1 84 ? 29.015 -19.149 -9.847 1.00 47.16 84 GLU A O 1
ATOM 654 N N . ARG A 1 85 ? 29.246 -19.501 -12.054 1.00 38.19 85 ARG A N 1
ATOM 655 C CA . ARG A 1 85 ? 29.965 -20.791 -12.145 1.00 38.19 85 ARG A CA 1
ATOM 656 C C . ARG A 1 85 ? 29.609 -21.442 -13.480 1.00 38.19 85 ARG A C 1
ATOM 658 O O . ARG A 1 85 ? 28.587 -22.103 -13.635 1.00 38.19 85 ARG A O 1
ATOM 665 N N . LYS A 1 86 ? 30.469 -21.223 -14.477 1.00 42.56 86 LYS A N 1
ATOM 666 C CA . LYS A 1 86 ? 30.545 -22.085 -15.660 1.00 42.56 86 LYS A CA 1
ATOM 667 C C . LYS A 1 86 ? 31.082 -23.440 -15.201 1.00 42.56 86 LYS A C 1
ATOM 669 O O . LYS A 1 86 ? 32.256 -23.521 -14.861 1.00 42.56 86 LYS A O 1
ATOM 674 N N . SER A 1 87 ? 30.245 -24.471 -15.189 1.00 41.47 87 SER A N 1
ATOM 675 C CA . SER A 1 87 ? 30.547 -25.822 -15.694 1.00 41.47 87 SER A CA 1
ATOM 676 C C . SER A 1 87 ? 29.484 -26.830 -15.245 1.00 41.47 87 SER A C 1
ATOM 678 O O . SER A 1 87 ? 29.012 -26.797 -14.117 1.00 41.47 87 SER A O 1
ATOM 680 N N . GLN A 1 88 ? 29.184 -27.739 -16.176 1.00 37.28 88 GLN A N 1
ATOM 681 C CA . GLN A 1 88 ? 28.402 -28.975 -16.073 1.00 37.28 88 GLN A CA 1
ATOM 682 C C . GLN A 1 88 ? 26.883 -28.913 -16.329 1.00 37.28 88 GLN A C 1
ATOM 684 O O . GLN A 1 88 ? 26.136 -28.069 -15.844 1.00 37.28 88 GLN A O 1
ATOM 689 N N . ARG A 1 89 ? 26.502 -29.825 -17.233 1.00 43.16 89 ARG A N 1
ATOM 690 C CA . ARG A 1 89 ? 25.196 -30.062 -17.854 1.00 43.16 89 ARG A CA 1
ATOM 691 C C . ARG A 1 89 ? 24.195 -30.676 -16.862 1.00 43.16 89 ARG A C 1
ATOM 693 O O . ARG A 1 89 ? 24.583 -31.148 -15.805 1.00 43.16 89 ARG A O 1
ATOM 700 N N . SER A 1 90 ? 22.944 -30.722 -17.330 1.00 42.06 90 SER A N 1
ATOM 701 C CA . SER A 1 90 ? 21.779 -31.497 -16.866 1.00 42.06 90 SER A CA 1
ATOM 702 C C . SER A 1 90 ? 21.096 -31.058 -15.569 1.00 42.06 90 SER A C 1
ATOM 704 O O . SER A 1 90 ? 21.436 -31.503 -14.481 1.00 42.06 90 SER A O 1
ATOM 706 N N . ALA A 1 91 ? 20.061 -30.239 -15.725 1.00 36.28 91 ALA A N 1
ATOM 707 C CA . ALA A 1 91 ? 18.664 -30.648 -15.562 1.00 36.28 91 ALA A CA 1
ATOM 708 C C . ALA A 1 91 ? 17.810 -29.451 -16.001 1.00 36.28 91 ALA A C 1
ATOM 710 O O . ALA A 1 91 ? 18.044 -28.326 -15.551 1.00 36.28 91 ALA A O 1
ATOM 711 N N . GLU A 1 92 ? 16.862 -29.664 -16.908 1.00 45.00 92 GLU A N 1
ATOM 712 C CA . GLU A 1 92 ? 15.755 -28.729 -17.092 1.00 45.00 92 GLU A CA 1
ATOM 713 C C . GLU A 1 92 ? 14.968 -28.734 -15.779 1.00 45.00 92 GLU A C 1
ATOM 715 O O . GLU A 1 92 ? 14.141 -29.607 -15.536 1.00 45.00 92 GLU A O 1
ATOM 720 N N . SER A 1 93 ? 15.308 -27.828 -14.859 1.00 43.25 93 SER A N 1
ATOM 721 C CA . SER A 1 93 ? 14.456 -27.599 -13.704 1.00 43.25 93 SER A CA 1
ATOM 722 C C . SER A 1 93 ? 13.230 -26.869 -14.223 1.00 43.25 93 SER A C 1
ATOM 724 O O . SER A 1 93 ? 13.353 -25.730 -14.674 1.00 43.25 93 SER A O 1
ATOM 726 N N . ASP A 1 94 ? 12.082 -27.526 -14.155 1.00 45.22 94 ASP A N 1
ATOM 727 C CA . ASP A 1 94 ? 10.767 -26.905 -14.194 1.00 45.22 94 ASP A CA 1
ATOM 728 C C . ASP A 1 94 ? 10.710 -25.819 -13.103 1.00 45.22 94 ASP A C 1
ATOM 730 O O . ASP A 1 94 ? 10.411 -26.068 -11.938 1.00 45.22 94 ASP A O 1
ATOM 734 N N . CYS A 1 95 ? 11.152 -24.610 -13.448 1.00 48.88 95 CYS A N 1
ATOM 735 C CA . CYS A 1 95 ? 11.208 -23.454 -12.560 1.00 48.88 95 CYS A CA 1
ATOM 736 C C . CYS A 1 95 ? 9.977 -22.562 -12.750 1.00 48.88 95 CYS A C 1
ATOM 738 O O . CYS A 1 95 ? 10.049 -21.333 -12.652 1.00 48.88 95 CYS A O 1
ATOM 740 N N . GLY A 1 96 ? 8.820 -23.193 -12.975 1.00 53.09 96 GLY A N 1
ATOM 741 C CA . GLY A 1 96 ? 7.519 -22.580 -12.762 1.00 53.09 96 GLY A CA 1
ATOM 742 C C . GLY A 1 96 ? 7.339 -22.320 -11.272 1.00 53.09 96 GLY A C 1
ATOM 743 O O . GLY A 1 96 ? 6.890 -23.189 -10.529 1.00 53.09 96 GLY A O 1
ATOM 744 N N . GLY A 1 97 ? 7.746 -21.139 -10.803 1.00 66.19 97 GLY A N 1
ATOM 745 C CA . GLY A 1 97 ? 7.595 -20.789 -9.397 1.00 66.19 97 GLY A CA 1
ATOM 746 C C . GLY A 1 97 ? 6.143 -21.021 -8.951 1.00 66.19 97 GLY A C 1
ATOM 747 O O . GLY A 1 97 ? 5.190 -20.557 -9.578 1.00 66.19 97 GLY A O 1
ATOM 748 N N . HIS A 1 98 ? 5.974 -21.806 -7.892 1.00 83.62 98 HIS A N 1
ATOM 749 C CA . HIS A 1 98 ? 4.652 -22.181 -7.415 1.00 83.62 98 HIS A CA 1
ATOM 750 C C . HIS A 1 98 ? 3.958 -20.969 -6.782 1.00 83.62 98 HIS A C 1
ATOM 752 O O . HIS A 1 98 ? 4.527 -20.299 -5.912 1.00 83.62 98 HIS A O 1
ATOM 758 N N . TRP A 1 99 ? 2.722 -20.693 -7.207 1.00 92.06 99 TRP A N 1
ATOM 759 C CA . TRP A 1 99 ? 1.882 -19.674 -6.583 1.00 92.06 99 TRP A CA 1
ATOM 760 C C . TRP A 1 99 ? 1.605 -20.046 -5.131 1.00 92.06 99 TRP A C 1
ATOM 762 O O . TRP A 1 99 ? 1.014 -21.081 -4.839 1.00 92.06 99 TRP A O 1
ATOM 772 N N . GLN A 1 100 ? 1.981 -19.167 -4.213 1.00 93.69 100 GLN A N 1
ATOM 773 C CA . GLN A 1 100 ? 1.627 -19.298 -2.808 1.00 93.69 100 GLN A CA 1
ATOM 774 C C . GLN A 1 100 ? 0.343 -18.542 -2.540 1.00 93.69 100 GLN A C 1
ATOM 776 O O . GLN A 1 100 ? 0.081 -17.510 -3.152 1.00 93.69 100 GLN A O 1
ATOM 781 N N . THR A 1 101 ? -0.457 -19.052 -1.611 1.00 95.88 101 THR A N 1
ATOM 782 C CA . THR A 1 101 ? -1.700 -18.409 -1.203 1.00 95.88 101 THR A CA 1
ATOM 783 C C . THR A 1 101 ? -1.752 -18.311 0.309 1.00 95.88 101 THR A C 1
ATOM 785 O O . THR A 1 101 ? -1.588 -19.304 1.010 1.00 95.88 101 THR A O 1
ATOM 788 N N . ILE A 1 102 ? -2.041 -17.112 0.805 1.00 96.12 102 ILE A N 1
ATOM 789 C CA . ILE A 1 102 ? -2.426 -16.876 2.194 1.00 96.12 102 ILE A CA 1
ATOM 790 C C . ILE A 1 102 ? -3.862 -16.360 2.234 1.00 96.12 102 ILE A C 1
ATOM 792 O O . ILE A 1 102 ? -4.282 -15.592 1.369 1.00 96.12 102 ILE A O 1
ATOM 796 N N . GLN A 1 103 ? -4.621 -16.776 3.241 1.00 97.44 103 GLN A N 1
ATOM 797 C CA . GLN A 1 103 ? -5.995 -16.335 3.449 1.00 97.44 103 GLN A CA 1
ATOM 798 C C . GLN A 1 103 ? -6.202 -15.946 4.909 1.00 97.44 103 GLN A C 1
ATOM 800 O O . GLN A 1 103 ? -5.598 -16.533 5.810 1.00 97.44 103 GLN A O 1
ATOM 805 N N . GLY A 1 104 ? -7.047 -14.944 5.127 1.00 96.69 104 GLY A N 1
ATOM 806 C CA . GLY A 1 104 ? -7.519 -14.564 6.445 1.00 96.69 104 GLY A CA 1
ATOM 807 C C . GLY A 1 104 ? -7.798 -13.074 6.552 1.00 96.69 104 GLY A C 1
ATOM 808 O O . GLY A 1 104 ? -7.936 -12.356 5.565 1.00 96.69 104 GLY A O 1
ATOM 809 N N . GLN A 1 105 ? -7.843 -12.610 7.796 1.00 97.81 105 GLN A N 1
ATOM 810 C CA . GLN A 1 105 ? -8.160 -11.230 8.125 1.00 97.81 105 GLN A CA 1
ATOM 811 C C . GLN A 1 105 ? -6.910 -10.349 8.173 1.00 97.81 105 GLN A C 1
ATOM 813 O O . GLN A 1 105 ? -5.981 -10.599 8.949 1.00 97.81 105 GLN A O 1
ATOM 818 N N . PHE A 1 106 ? -6.916 -9.268 7.395 1.00 97.81 106 PHE A N 1
ATOM 819 C CA . PHE A 1 106 ? -5.795 -8.341 7.265 1.00 97.81 106 PHE A CA 1
ATOM 820 C C . PHE A 1 106 ? -6.219 -6.898 7.540 1.00 97.81 106 PHE A C 1
ATOM 822 O O . PHE A 1 106 ? -7.232 -6.417 7.040 1.00 97.81 106 PHE A O 1
ATOM 829 N N . LEU A 1 107 ? -5.417 -6.175 8.321 1.00 97.56 107 LEU A N 1
ATOM 830 C CA . LEU A 1 107 ? -5.601 -4.740 8.556 1.00 97.56 107 LEU A CA 1
ATOM 831 C C . LEU A 1 107 ? -5.019 -3.894 7.424 1.00 97.56 107 LEU A C 1
ATOM 833 O O . LEU A 1 107 ? -5.528 -2.807 7.140 1.00 97.56 107 LEU A O 1
ATOM 837 N N . ASN A 1 108 ? -3.931 -4.358 6.809 1.00 97.00 108 ASN A N 1
ATOM 838 C CA . ASN A 1 108 ? -3.246 -3.646 5.740 1.00 97.00 108 ASN A CA 1
ATOM 839 C C . ASN A 1 108 ? -2.482 -4.612 4.830 1.00 97.00 108 ASN A C 1
ATOM 841 O O . ASN A 1 108 ? -1.786 -5.501 5.315 1.00 97.00 108 ASN A O 1
ATOM 845 N N . ILE A 1 109 ? -2.559 -4.384 3.524 1.00 96.81 109 ILE A N 1
ATOM 846 C CA . ILE A 1 109 ? -1.756 -5.057 2.503 1.00 96.81 109 ILE A CA 1
ATOM 847 C C . ILE A 1 109 ? -1.071 -3.964 1.688 1.00 96.81 109 ILE A C 1
ATOM 849 O O . ILE A 1 109 ? -1.691 -2.963 1.328 1.00 96.81 109 ILE A O 1
ATOM 853 N N . SER A 1 110 ? 0.215 -4.123 1.412 1.00 95.06 110 SER A N 1
ATOM 854 C CA . SER A 1 110 ? 1.014 -3.150 0.675 1.00 95.06 110 SER A CA 1
ATOM 855 C C . SER A 1 110 ? 1.907 -3.862 -0.327 1.00 95.06 110 SER A C 1
ATOM 857 O O . SER A 1 110 ? 2.625 -4.791 0.033 1.00 95.06 110 SER A O 1
ATOM 859 N N . ILE A 1 111 ? 1.861 -3.401 -1.570 1.00 95.00 111 ILE A N 1
ATOM 860 C CA . ILE A 1 111 ? 2.674 -3.883 -2.683 1.00 95.00 111 ILE A CA 1
ATOM 861 C C . ILE A 1 111 ? 3.536 -2.713 -3.145 1.00 95.00 111 ILE A C 1
ATOM 863 O O . ILE A 1 111 ? 3.000 -1.633 -3.393 1.00 95.00 111 ILE A O 1
ATOM 867 N N . MET A 1 112 ? 4.852 -2.902 -3.219 1.00 94.19 112 MET A N 1
ATOM 868 C CA . MET A 1 112 ? 5.813 -1.825 -3.478 1.00 94.19 112 MET A CA 1
ATOM 869 C C .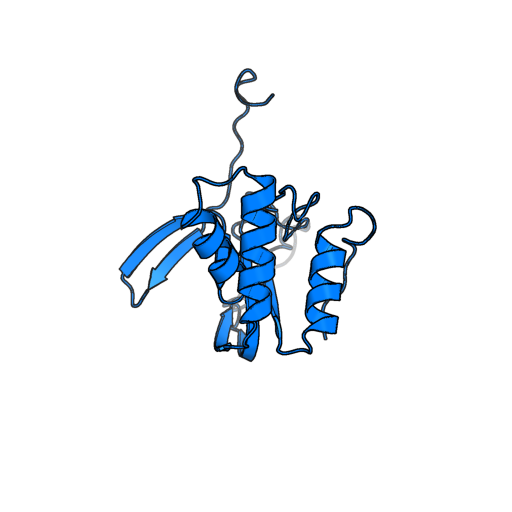 MET A 1 112 ? 6.923 -2.307 -4.430 1.00 94.19 112 MET A C 1
ATOM 871 O O . MET A 1 112 ? 7.706 -3.184 -4.064 1.00 94.19 112 MET A O 1
ATOM 875 N N . ALA A 1 113 ? 7.013 -1.722 -5.628 1.00 93.69 113 ALA A N 1
ATOM 876 C CA . ALA A 1 113 ? 8.121 -1.905 -6.580 1.00 93.69 113 ALA A CA 1
ATOM 877 C C . ALA A 1 113 ? 9.292 -0.936 -6.332 1.00 93.69 113 ALA A C 1
ATOM 879 O O . ALA A 1 113 ? 10.342 -1.033 -6.953 1.00 93.69 113 ALA A O 1
ATOM 880 N N . MET A 1 114 ? 9.138 -0.002 -5.392 1.00 91.38 114 MET A N 1
ATOM 881 C CA . MET A 1 114 ? 10.201 0.898 -4.948 1.00 91.38 114 MET A CA 1
ATOM 882 C C . MET A 1 114 ? 10.179 1.029 -3.422 1.00 91.38 114 MET A C 1
ATOM 884 O O . MET A 1 114 ? 9.151 0.746 -2.810 1.00 91.38 114 MET A O 1
ATOM 888 N N . PRO A 1 115 ? 11.248 1.526 -2.777 1.00 88.25 115 PRO A N 1
ATOM 889 C CA . PRO A 1 115 ? 11.275 1.668 -1.320 1.00 88.25 115 PRO A CA 1
ATOM 890 C C . PRO A 1 115 ? 10.204 2.588 -0.714 1.00 88.25 115 PRO A C 1
ATOM 892 O O . PRO A 1 115 ? 9.823 2.417 0.446 1.00 88.25 1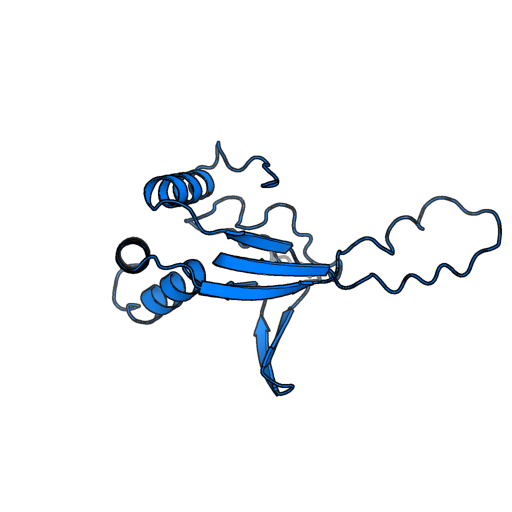15 PRO A O 1
ATOM 895 N N . CYS A 1 116 ? 9.710 3.562 -1.485 1.00 85.06 116 CYS A N 1
ATOM 896 C CA . CYS A 1 116 ? 8.683 4.531 -1.081 1.00 85.06 116 CYS A CA 1
ATOM 897 C C . CYS A 1 116 ? 8.996 5.296 0.232 1.00 85.06 116 CYS A C 1
ATOM 899 O O . CYS A 1 116 ? 8.185 5.262 1.165 1.00 85.06 116 CYS A O 1
ATOM 901 N N . PRO A 1 117 ? 10.149 5.996 0.340 1.00 86.50 117 PRO A N 1
ATOM 902 C CA . PRO A 1 117 ? 10.437 6.868 1.478 1.00 86.50 117 PRO A CA 1
ATOM 903 C C . PRO A 1 117 ? 9.473 8.055 1.521 1.00 86.50 117 PRO A C 1
ATOM 905 O O . PRO A 1 117 ? 9.170 8.678 0.506 1.00 86.50 117 PRO A O 1
ATOM 908 N N . CYS A 1 118 ? 8.985 8.378 2.715 1.00 83.06 118 CYS A N 1
ATOM 909 C CA . CYS A 1 118 ? 8.154 9.556 2.951 1.00 83.06 118 CYS A CA 1
ATOM 910 C C . CYS A 1 118 ? 8.299 10.041 4.399 1.00 83.06 118 CYS A C 1
ATOM 912 O O . CYS A 1 118 ? 8.922 9.377 5.225 1.00 83.06 118 CYS A O 1
ATOM 914 N N . SER A 1 119 ? 7.673 11.170 4.749 1.00 80.56 119 SER A N 1
ATOM 915 C CA . SER A 1 119 ? 7.713 11.709 6.120 1.00 80.56 119 SER A CA 1
ATOM 916 C C . SER A 1 119 ? 7.180 10.740 7.186 1.00 80.56 119 SER A C 1
ATOM 918 O O . SER A 1 119 ? 7.486 10.902 8.360 1.00 80.56 119 SER A O 1
ATOM 920 N N . MET A 1 120 ? 6.375 9.748 6.787 1.00 79.56 120 MET A N 1
ATOM 921 C CA . MET A 1 120 ? 5.833 8.713 7.678 1.00 79.56 120 MET A CA 1
ATOM 922 C C . MET A 1 120 ? 6.720 7.468 7.772 1.00 79.56 120 MET A C 1
ATOM 924 O O . MET A 1 120 ? 6.557 6.674 8.692 1.00 79.56 120 MET A O 1
ATOM 928 N N . ALA A 1 121 ? 7.624 7.283 6.813 1.00 84.12 121 ALA A N 1
ATOM 929 C CA . ALA A 1 121 ? 8.531 6.150 6.728 1.00 84.12 121 ALA A CA 1
ATOM 930 C C . ALA A 1 121 ? 9.861 6.633 6.124 1.00 84.12 121 ALA A C 1
ATOM 932 O O . ALA A 1 121 ? 10.060 6.510 4.913 1.00 84.12 121 ALA A O 1
ATOM 933 N N . PRO A 1 122 ? 10.773 7.202 6.935 1.00 82.56 122 PRO A N 1
ATOM 934 C CA . PRO A 1 122 ? 11.971 7.865 6.420 1.00 82.56 122 PRO A CA 1
ATOM 935 C C . PRO A 1 122 ? 12.915 6.961 5.616 1.00 82.56 122 PRO A C 1
ATOM 937 O O . PRO A 1 122 ? 13.470 7.426 4.626 1.00 82.56 122 PRO A O 1
ATOM 940 N N . ARG A 1 123 ? 13.068 5.671 5.971 1.00 82.69 123 ARG A N 1
ATOM 941 C CA . ARG A 1 123 ? 13.806 4.703 5.125 1.00 82.69 123 ARG A CA 1
ATOM 942 C C . ARG A 1 123 ? 12.915 3.951 4.129 1.00 82.69 123 ARG A C 1
ATOM 944 O O . ARG A 1 123 ? 13.382 3.041 3.459 1.00 82.69 123 ARG A O 1
ATOM 951 N N . GLY A 1 124 ? 11.647 4.334 4.008 1.00 84.19 124 GLY A N 1
ATOM 952 C CA . GLY A 1 124 ? 10.686 3.683 3.127 1.00 84.19 124 GLY A CA 1
ATOM 953 C C . GLY A 1 124 ? 9.831 2.616 3.789 1.00 84.19 124 GLY A C 1
ATOM 954 O O . GLY A 1 124 ? 10.144 2.075 4.853 1.00 84.19 124 GLY A O 1
ATOM 955 N N . PHE A 1 125 ? 8.707 2.323 3.140 1.00 83.19 125 PHE A N 1
ATOM 956 C CA . PHE A 1 125 ? 7.855 1.205 3.522 1.00 83.19 125 PHE A CA 1
ATOM 957 C C . PHE A 1 125 ? 8.494 -0.130 3.182 1.00 83.19 125 PHE A C 1
ATOM 959 O O . PHE A 1 125 ? 8.116 -1.107 3.804 1.00 83.19 125 PHE A O 1
ATOM 966 N N . THR A 1 126 ? 9.442 -0.199 2.249 1.00 85.50 126 THR A N 1
ATOM 967 C CA . THR A 1 126 ? 10.137 -1.437 1.865 1.00 85.50 126 THR A CA 1
ATOM 968 C C . THR A 1 126 ? 11.595 -1.125 1.490 1.00 85.50 126 THR A C 1
ATOM 970 O O . THR A 1 126 ? 11.933 -1.100 0.310 1.00 85.50 126 THR A O 1
ATOM 973 N N . PRO A 1 127 ? 12.470 -0.845 2.477 1.00 83.75 127 PRO A N 1
ATOM 974 C CA . PRO A 1 127 ? 13.831 -0.345 2.235 1.00 83.75 127 PRO A CA 1
ATOM 975 C C . PRO A 1 127 ? 14.687 -1.264 1.352 1.00 83.75 127 PRO A C 1
ATOM 977 O O . PRO A 1 127 ? 15.532 -0.773 0.611 1.00 83.75 127 PRO A O 1
ATOM 980 N N . ASP A 1 128 ? 14.441 -2.574 1.402 1.00 85.25 128 ASP A N 1
ATOM 981 C CA . ASP A 1 128 ? 15.226 -3.586 0.686 1.00 85.25 128 ASP A CA 1
ATOM 982 C C . ASP A 1 128 ? 14.755 -3.817 -0.764 1.00 85.25 128 ASP A C 1
ATOM 984 O O . ASP A 1 128 ? 15.335 -4.631 -1.487 1.00 85.25 128 ASP A O 1
ATOM 988 N N . THR A 1 129 ? 13.700 -3.122 -1.208 1.00 86.94 129 THR A N 1
ATOM 989 C CA . THR A 1 129 ? 13.202 -3.233 -2.584 1.00 86.94 129 THR A CA 1
ATOM 990 C C . THR A 1 129 ? 14.210 -2.635 -3.562 1.00 86.94 129 THR A C 1
ATOM 992 O O . THR A 1 129 ? 14.560 -1.456 -3.479 1.00 86.94 129 THR A O 1
ATOM 995 N N . ARG A 1 130 ? 14.649 -3.443 -4.530 1.00 86.50 130 ARG A N 1
ATOM 996 C CA . ARG A 1 130 ? 15.484 -2.983 -5.644 1.00 86.50 130 ARG A CA 1
ATOM 997 C C . ARG A 1 130 ? 14.611 -2.330 -6.703 1.00 86.50 130 ARG A C 1
ATOM 999 O O . ARG A 1 130 ? 13.477 -2.733 -6.901 1.00 86.50 130 ARG A O 1
ATOM 1006 N N . LEU A 1 131 ? 15.162 -1.329 -7.379 1.00 87.12 131 LEU A N 1
ATOM 1007 C CA . LEU A 1 131 ? 14.393 -0.526 -8.321 1.00 87.12 131 LEU A CA 1
ATOM 1008 C C . LEU A 1 131 ? 14.183 -1.193 -9.681 1.00 87.12 131 LEU A C 1
ATOM 1010 O O . LEU A 1 131 ? 13.340 -0.699 -10.397 1.00 87.12 131 LEU A O 1
ATOM 1014 N N . HIS A 1 132 ? 14.951 -2.210 -10.083 1.00 87.38 132 HIS A N 1
ATOM 1015 C CA . HIS A 1 132 ? 15.000 -2.654 -11.490 1.00 87.38 132 HIS A CA 1
ATOM 1016 C C . HIS A 1 132 ? 15.241 -4.167 -11.664 1.00 87.38 132 HIS A C 1
ATOM 1018 O O . HIS A 1 132 ? 16.001 -4.596 -12.537 1.00 87.38 132 HIS A O 1
ATOM 1024 N N . ASN A 1 133 ? 14.711 -4.994 -10.768 1.00 87.88 133 ASN A N 1
ATOM 1025 C CA . ASN A 1 133 ? 14.931 -6.445 -10.800 1.00 87.88 133 ASN A CA 1
ATOM 1026 C C . ASN A 1 133 ? 13.666 -7.248 -11.128 1.00 87.88 133 ASN A C 1
ATOM 1028 O O . ASN A 1 133 ? 13.678 -8.468 -10.963 1.00 87.88 133 ASN A O 1
ATOM 1032 N N . GLY A 1 134 ? 12.593 -6.584 -11.563 1.00 88.88 134 GLY A N 1
ATOM 1033 C CA . GLY A 1 134 ? 11.319 -7.216 -11.892 1.00 88.88 134 GLY A CA 1
ATOM 1034 C C . GLY A 1 134 ? 10.616 -7.826 -10.679 1.00 88.88 134 GLY A C 1
ATOM 1035 O O . GLY A 1 134 ? 9.765 -8.699 -10.840 1.00 88.88 134 GLY A O 1
ATOM 1036 N N . SER A 1 135 ? 10.979 -7.409 -9.462 1.00 89.94 135 SER A N 1
ATOM 1037 C CA . SER A 1 135 ? 10.379 -7.903 -8.222 1.00 89.94 135 SER A CA 1
ATOM 1038 C C . SER A 1 135 ? 9.680 -6.783 -7.464 1.00 89.94 135 SER A C 1
ATOM 1040 O O . SER A 1 135 ? 10.012 -5.609 -7.588 1.00 89.94 135 SER A O 1
ATOM 1042 N N . MET A 1 136 ? 8.715 -7.158 -6.635 1.00 92.50 136 MET A N 1
ATOM 1043 C CA . MET A 1 136 ? 8.018 -6.234 -5.750 1.00 92.50 136 MET A CA 1
ATOM 1044 C C . MET A 1 136 ? 7.959 -6.816 -4.346 1.00 92.50 136 MET A C 1
ATOM 1046 O O . MET A 1 136 ? 7.894 -8.031 -4.154 1.00 92.50 136 MET A O 1
ATOM 1050 N N . ALA A 1 137 ? 7.955 -5.942 -3.352 1.00 93.50 137 ALA A N 1
ATOM 1051 C CA . ALA A 1 137 ? 7.770 -6.339 -1.972 1.00 93.50 137 ALA A CA 1
ATOM 1052 C C . ALA A 1 137 ? 6.275 -6.410 -1.644 1.00 93.50 137 ALA A C 1
ATOM 1054 O O . ALA A 1 137 ? 5.544 -5.435 -1.829 1.00 93.50 137 ALA A O 1
ATOM 1055 N N . LEU A 1 138 ? 5.844 -7.552 -1.108 1.00 94.62 138 LEU A N 1
ATOM 1056 C CA . LEU A 1 138 ? 4.531 -7.740 -0.499 1.00 94.62 138 LEU A CA 1
ATOM 1057 C C . LEU A 1 138 ? 4.673 -7.639 1.024 1.00 94.62 138 LEU A C 1
ATOM 1059 O O . LEU A 1 138 ? 5.357 -8.446 1.651 1.00 94.62 138 LEU A O 1
ATOM 1063 N N . ARG A 1 139 ? 4.009 -6.655 1.633 1.00 92.94 139 ARG A N 1
ATOM 1064 C CA . ARG A 1 139 ? 3.862 -6.542 3.087 1.00 92.94 139 ARG A CA 1
ATOM 1065 C C . ARG A 1 139 ? 2.417 -6.712 3.493 1.00 92.94 139 ARG A C 1
ATOM 1067 O O . ARG A 1 139 ? 1.523 -6.081 2.936 1.00 92.94 139 ARG A O 1
ATOM 1074 N N . VAL A 1 140 ? 2.211 -7.520 4.521 1.00 95.62 140 VAL A N 1
ATOM 1075 C CA . VAL A 1 140 ? 0.885 -7.882 5.000 1.00 95.62 140 VAL A CA 1
ATOM 1076 C C . VAL A 1 140 ? 0.848 -7.723 6.513 1.00 95.62 140 VAL A C 1
ATOM 1078 O O . VAL A 1 140 ? 1.722 -8.224 7.215 1.00 95.62 140 VAL A O 1
ATOM 1081 N N . VAL A 1 141 ? -0.160 -7.018 7.017 1.00 96.00 141 VAL A N 1
ATOM 1082 C CA . VAL A 1 141 ? -0.430 -6.869 8.448 1.00 96.00 141 VAL A CA 1
ATOM 1083 C C . VAL A 1 141 ? -1.719 -7.615 8.750 1.00 96.00 141 VAL A C 1
ATOM 1085 O O . VAL A 1 1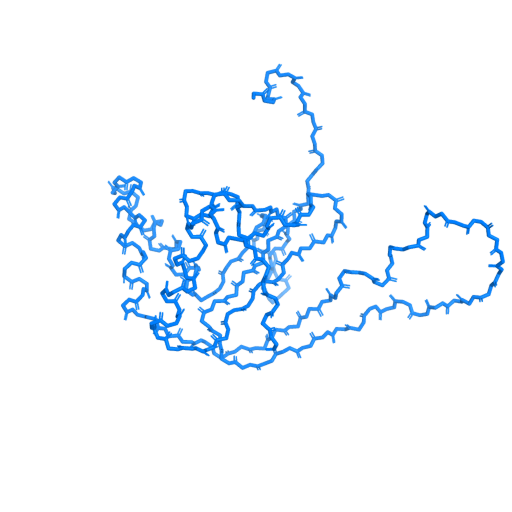41 ? -2.804 -7.174 8.363 1.00 96.00 141 VAL A O 1
ATOM 1088 N N . ARG A 1 142 ? -1.593 -8.767 9.412 1.00 96.25 142 ARG A N 1
ATOM 1089 C CA . ARG A 1 142 ? -2.727 -9.580 9.870 1.00 96.25 142 ARG A CA 1
ATOM 1090 C C . ARG A 1 142 ? -3.537 -8.855 10.944 1.00 96.25 142 ARG A C 1
ATOM 1092 O O . ARG A 1 142 ? -3.099 -7.847 11.503 1.00 96.25 142 ARG A O 1
ATOM 1099 N N . ASN A 1 143 ? -4.736 -9.365 11.206 1.00 97.31 143 ASN A N 1
ATOM 1100 C CA . ASN A 1 143 ? -5.584 -8.876 12.280 1.00 97.31 143 ASN A CA 1
ATOM 1101 C C . ASN A 1 143 ? -4.830 -8.878 13.621 1.00 97.31 143 ASN A C 1
ATOM 1103 O O . ASN A 1 143 ? -4.189 -9.859 13.991 1.00 97.31 143 ASN A O 1
ATOM 1107 N N . THR A 1 144 ? -4.883 -7.753 14.326 1.00 96.06 144 THR A N 1
ATOM 1108 C CA . THR A 1 144 ? -4.258 -7.555 15.634 1.00 96.06 144 THR A CA 1
ATOM 1109 C C . THR A 1 144 ? -5.008 -6.462 16.393 1.00 96.06 144 THR A C 1
ATOM 1111 O O . THR A 1 144 ? -5.886 -5.790 15.845 1.00 96.06 144 THR A O 1
ATOM 1114 N N . THR A 1 145 ? -4.675 -6.263 17.665 1.00 95.88 145 THR A N 1
ATOM 1115 C CA . THR A 1 145 ? -5.303 -5.225 18.483 1.00 95.88 145 THR A CA 1
ATOM 1116 C C . THR A 1 145 ? -4.923 -3.828 17.986 1.00 95.88 145 THR A C 1
ATOM 1118 O O . THR A 1 145 ? -3.863 -3.602 17.398 1.00 95.88 145 THR A O 1
ATOM 1121 N N . ARG A 1 146 ? -5.778 -2.835 18.265 1.00 94.81 146 ARG A N 1
ATOM 1122 C CA . ARG A 1 146 ? -5.507 -1.433 17.901 1.00 94.81 146 ARG A CA 1
ATOM 1123 C C . ARG A 1 146 ? -4.195 -0.923 18.502 1.00 94.81 146 ARG A C 1
ATOM 1125 O O . ARG A 1 146 ? -3.478 -0.182 17.837 1.00 94.81 146 ARG A O 1
ATOM 1132 N N . SER A 1 147 ? -3.879 -1.307 19.739 1.00 94.75 147 SER A N 1
ATOM 1133 C CA . SER A 1 147 ? -2.646 -0.892 20.414 1.00 94.75 147 SER A CA 1
ATOM 1134 C C . SER A 1 147 ? -1.407 -1.478 19.736 1.00 94.75 147 SER A C 1
ATOM 1136 O O . SER A 1 147 ? -0.462 -0.732 19.479 1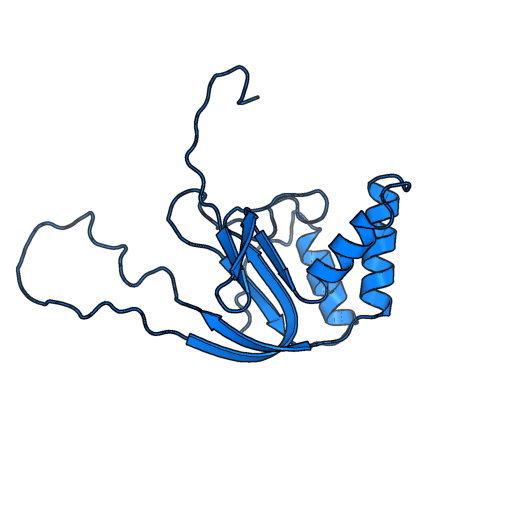.00 94.75 147 SER A O 1
ATOM 1138 N N . GLU A 1 148 ? -1.424 -2.761 19.369 1.00 95.38 148 GLU A N 1
ATOM 1139 C CA . GLU A 1 148 ? -0.331 -3.390 18.618 1.00 95.38 148 GLU A CA 1
ATOM 1140 C C . GLU A 1 148 ? -0.183 -2.800 17.215 1.00 95.38 148 GLU A C 1
ATOM 1142 O O . GLU A 1 148 ? 0.931 -2.507 16.778 1.00 95.38 148 GLU A O 1
ATOM 1147 N N . PHE A 1 149 ? -1.293 -2.506 16.537 1.00 95.56 149 PHE A N 1
ATOM 1148 C CA . PHE A 1 149 ? -1.251 -1.834 15.243 1.00 95.56 149 PHE A CA 1
ATOM 1149 C C . PHE A 1 149 ? -0.664 -0.415 15.341 1.00 95.56 149 PHE A C 1
ATOM 1151 O O . PHE A 1 149 ? 0.185 -0.029 14.539 1.00 95.56 149 PHE A O 1
ATOM 1158 N N . VAL A 1 150 ? -1.031 0.363 16.365 1.00 94.00 150 VAL A N 1
ATOM 1159 C CA . VAL A 1 150 ? -0.440 1.692 16.607 1.00 94.00 150 VAL A CA 1
ATOM 1160 C C . VAL A 1 150 ? 1.052 1.587 16.939 1.00 94.00 150 VAL A C 1
ATOM 1162 O O . VAL A 1 150 ? 1.841 2.391 16.439 1.00 94.00 150 VAL A O 1
ATOM 1165 N N . LYS A 1 151 ? 1.471 0.593 17.736 1.00 92.94 151 LYS A N 1
ATOM 1166 C CA . LYS A 1 151 ? 2.898 0.317 17.979 1.00 92.94 151 LYS A CA 1
ATOM 1167 C C . LYS A 1 151 ? 3.623 0.007 16.668 1.00 92.94 151 LYS A C 1
ATOM 1169 O O . LYS A 1 151 ? 4.698 0.557 16.433 1.00 92.94 151 LYS A O 1
ATOM 1174 N N . HIS A 1 152 ? 3.027 -0.810 15.799 1.00 90.69 152 HIS A N 1
ATOM 1175 C CA . HIS A 1 152 ? 3.559 -1.116 14.472 1.00 90.69 152 HIS A CA 1
ATOM 1176 C C . HIS A 1 152 ? 3.746 0.153 13.618 1.00 90.69 152 HIS A C 1
ATOM 1178 O O . HIS A 1 152 ? 4.838 0.379 13.096 1.00 90.69 152 HIS A O 1
ATOM 1184 N N . LEU A 1 153 ? 2.747 1.044 13.554 1.00 90.31 153 LEU A N 1
ATOM 1185 C CA . LEU A 1 153 ? 2.862 2.319 12.829 1.00 90.31 153 LEU A CA 1
ATOM 1186 C C . LEU A 1 153 ? 3.989 3.209 13.381 1.00 90.31 153 LEU A C 1
ATOM 1188 O O . LEU A 1 153 ? 4.794 3.735 12.613 1.00 90.31 153 LEU A O 1
ATOM 1192 N N . LYS A 1 154 ? 4.096 3.334 14.711 1.00 87.81 154 LYS A N 1
ATOM 1193 C CA . LYS A 1 154 ? 5.147 4.135 15.366 1.00 87.81 154 LYS A CA 1
ATOM 1194 C C . LYS A 1 154 ? 6.560 3.605 15.095 1.00 87.81 154 LYS A C 1
ATOM 1196 O O . LYS A 1 154 ? 7.514 4.382 15.029 1.00 87.81 154 LYS A O 1
ATOM 1201 N N . ARG A 1 155 ? 6.722 2.288 14.925 1.00 84.00 155 ARG A N 1
ATOM 1202 C CA . ARG A 1 155 ? 8.015 1.692 14.539 1.00 84.00 155 ARG A CA 1
ATOM 1203 C C . ARG A 1 155 ? 8.423 2.117 13.131 1.00 84.00 155 ARG A C 1
ATOM 1205 O O . ARG A 1 155 ? 9.592 2.421 12.922 1.00 84.00 155 ARG A O 1
ATOM 1212 N N . HIS A 1 156 ? 7.471 2.223 12.203 1.00 74.69 156 HIS A N 1
ATOM 1213 C CA . HIS A 1 156 ? 7.738 2.732 10.858 1.00 74.69 156 HIS A CA 1
ATOM 1214 C C . HIS A 1 156 ? 7.996 4.241 10.812 1.00 74.69 156 HIS A C 1
ATOM 1216 O O . HIS A 1 156 ? 8.757 4.672 9.960 1.00 74.69 156 HIS A O 1
ATOM 1222 N N . SER A 1 157 ? 7.481 5.053 11.734 1.00 69.12 157 SER A N 1
ATOM 1223 C CA . SER A 1 157 ? 7.831 6.483 11.761 1.00 69.12 157 SER A CA 1
ATOM 1224 C C . SER A 1 157 ? 9.222 6.773 12.340 1.00 69.12 157 SER A C 1
ATOM 1226 O O . SER A 1 157 ? 9.775 7.841 12.097 1.00 69.12 157 SER A O 1
ATOM 1228 N N . SER A 1 158 ? 9.808 5.843 13.105 1.00 61.59 158 SER A N 1
ATOM 1229 C CA . SER A 1 158 ? 11.100 6.046 13.773 1.00 61.59 158 SER A CA 1
ATOM 1230 C C . SER A 1 158 ? 12.280 5.551 12.933 1.00 61.59 158 SER A C 1
ATOM 1232 O O . SER A 1 158 ? 12.373 4.369 12.604 1.00 61.59 158 SER A O 1
ATOM 1234 N N . VAL A 1 159 ? 13.253 6.432 12.675 1.00 57.12 159 VAL A N 1
ATOM 1235 C CA . VAL A 1 159 ? 14.517 6.108 11.977 1.00 57.12 159 VAL A CA 1
ATOM 1236 C C . VAL A 1 159 ? 15.322 5.017 12.702 1.00 57.12 159 VAL A C 1
ATOM 1238 O O . VAL A 1 159 ? 16.073 4.284 12.058 1.00 57.12 159 VAL A O 1
ATOM 1241 N N . LYS A 1 160 ? 15.149 4.889 14.027 1.00 51.69 160 LYS A N 1
ATOM 1242 C CA . LYS A 1 160 ? 15.880 3.937 14.880 1.00 51.69 160 LYS A CA 1
ATOM 1243 C C . LYS A 1 160 ? 15.302 2.513 14.859 1.00 51.69 160 LYS A C 1
ATOM 1245 O O . LYS A 1 160 ? 16.033 1.580 15.157 1.00 51.69 160 LYS A O 1
ATOM 1250 N N . ASN A 1 161 ? 14.032 2.332 14.474 1.00 51.25 161 ASN A N 1
ATOM 1251 C CA . ASN A 1 161 ? 13.297 1.068 14.669 1.00 51.25 161 ASN A CA 1
ATOM 1252 C C . ASN A 1 161 ? 12.925 0.329 13.369 1.00 51.25 161 ASN A C 1
ATOM 1254 O O . ASN A 1 161 ? 12.220 -0.676 13.425 1.00 51.25 161 ASN A O 1
ATOM 1258 N N . GLN A 1 162 ? 13.374 0.788 12.197 1.00 48.12 162 GLN A N 1
ATOM 1259 C CA . GLN A 1 162 ? 13.062 0.155 10.903 1.00 48.12 162 GLN A CA 1
ATOM 1260 C C . GLN A 1 162 ? 13.968 -1.052 10.564 1.00 48.12 162 GLN A C 1
ATOM 1262 O O . GLN A 1 162 ? 14.298 -1.283 9.403 1.00 48.12 162 GLN A O 1
ATOM 1267 N N . GLY A 1 163 ? 14.373 -1.820 11.578 1.00 38.34 163 GLY A N 1
ATOM 1268 C CA . GLY A 1 163 ? 15.111 -3.073 11.428 1.00 38.34 163 GLY A CA 1
ATOM 1269 C C . GLY A 1 163 ? 14.182 -4.281 11.543 1.00 38.34 163 GLY A C 1
ATOM 1270 O O . GLY A 1 163 ? 13.626 -4.527 12.607 1.00 38.34 163 GLY A O 1
ATOM 1271 N N . LEU A 1 164 ? 14.012 -4.984 10.421 1.00 39.91 164 LEU A N 1
ATOM 1272 C CA . LEU A 1 164 ? 13.863 -6.437 10.293 1.00 39.91 164 LEU A CA 1
ATOM 1273 C C . LEU A 1 164 ? 13.076 -7.188 11.391 1.00 39.91 164 LEU A C 1
ATOM 1275 O O . LEU A 1 164 ? 13.666 -7.648 12.357 1.00 39.91 164 LEU A O 1
ATOM 1279 N N . TYR A 1 165 ? 11.791 -7.467 11.148 1.00 36.94 165 TYR A N 1
ATOM 1280 C CA . TYR A 1 165 ? 11.174 -8.716 11.617 1.00 36.94 165 TYR A CA 1
ATOM 1281 C C . TYR A 1 165 ? 10.233 -9.263 10.540 1.00 36.94 165 TYR A C 1
ATOM 1283 O O . TYR A 1 165 ? 9.255 -8.615 10.159 1.00 36.94 165 TYR A O 1
ATOM 1291 N N . ARG A 1 166 ? 10.553 -10.464 10.040 1.00 31.00 166 ARG A N 1
ATOM 1292 C CA . ARG A 1 166 ? 9.580 -11.354 9.401 1.00 31.00 166 ARG A CA 1
ATOM 1293 C C . ARG A 1 166 ? 8.564 -11.711 10.487 1.00 31.00 166 ARG A C 1
ATOM 1295 O O . ARG A 1 166 ? 8.958 -12.227 11.527 1.00 31.00 166 ARG A O 1
ATOM 1302 N N . TYR A 1 167 ? 7.292 -11.379 10.289 1.00 37.03 167 TYR A N 1
ATOM 1303 C CA . TYR A 1 167 ? 6.243 -11.964 11.119 1.00 37.03 167 TYR A CA 1
ATOM 1304 C C . TYR A 1 167 ? 6.134 -13.442 10.725 1.00 37.03 167 TYR A C 1
ATOM 1306 O O . TYR A 1 167 ? 6.003 -13.728 9.533 1.00 37.03 167 TYR A O 1
ATOM 1314 N N . ASN A 1 168 ? 6.280 -14.329 11.716 1.00 28.86 168 ASN A N 1
ATOM 1315 C CA . ASN A 1 168 ? 6.018 -15.766 11.598 1.00 28.86 168 ASN A CA 1
ATOM 1316 C C . ASN A 1 168 ? 4.574 -16.024 11.150 1.00 28.86 168 ASN A C 1
ATOM 1318 O O . ASN A 1 168 ? 3.680 -15.256 11.584 1.00 28.86 168 ASN A O 1
#

Sequence (168 aa):
MHIILGHIRSVDVCTFSSAGKLLCFGFSAMFGFGGRTLALAEKYRWMSPSQRRDFAIIKALAKLKPEDCKISFLLAGCSQNKQERKSQRSAESDCGGHWQTIQGQFLNISIMAMPCPCSMAPRGFTPDTRLHNGSMALRVVRNTTRSEFVKHLKRHSSVKNQGLYRYN

Radius of gyration: 19.0 Å; chains: 1; bounding box: 43×53×38 Å

Foldseek 3Di:
DQVVVVDDDAFDWDFDDDPPHTDDIGFKDKDALVNQLVVQLVVPVVDDNVVSNVVSNVVSLVVQDWDWDKDKDFDDDLDPDPDDDDDDDDDPPPSPGDIDIDTGTFRMKMKGQDQCADQQANCRPRVPRDGHDNDIDIDTHGDDDSVVVVVVSVLRNDPVRPDDDDDD